Protein AF-A0A7W4CHY7-F1 (afdb_monomer)

Radius of gyration: 19.24 Å; Cα contacts (8 Å, |Δi|>4): 119; chains: 1; bounding box: 52×36×46 Å

Foldseek 3Di:
DVVVVVVVVVPPPPPPPDDLVNLVVVQVLLVVVVVVPDPPPWPKDWAWDSHCDPFWTKIWIWTDDDPDIFIWIWIAGPPPRDIDIDGTDD

Mean predicted aligned error: 7.89 Å

Sequence (90 aa):
MRHLVLLAMLLATSAHASTEEAWAEMRADVATKCRALLPEGAAATIEVNPFGSERFAAALVTLQAEERVERVICIYEKQTGVTELTTPFD

Structure (mmCIF, N/CA/C/O backbone):
data_AF-A0A7W4CHY7-F1
#
_entry.id   AF-A0A7W4CHY7-F1
#
loop_
_atom_site.group_PDB
_atom_site.id
_atom_site.type_symbol
_atom_site.label_atom_id
_atom_site.label_alt_id
_atom_site.label_comp_id
_atom_site.label_asym_id
_atom_site.label_entity_id
_atom_site.label_seq_id
_atom_site.pdbx_PDB_ins_code
_atom_site.Cartn_x
_atom_site.Cartn_y
_atom_site.Cartn_z
_atom_site.occupancy
_atom_site.B_iso_or_equiv
_atom_site.auth_seq_id
_atom_site.auth_comp_id
_atom_site.auth_asym_id
_atom_site.auth_atom_id
_atom_site.pdbx_PDB_model_num
ATOM 1 N N . MET A 1 1 ? 34.615 -28.647 -27.484 1.00 51.69 1 MET A N 1
ATOM 2 C CA . MET A 1 1 ? 33.854 -28.481 -26.219 1.00 51.69 1 MET A CA 1
ATOM 3 C C . MET A 1 1 ? 34.244 -27.234 -25.417 1.00 51.69 1 MET A C 1
ATOM 5 O O . MET A 1 1 ? 33.372 -26.663 -24.785 1.00 51.69 1 MET A O 1
ATOM 9 N N . ARG A 1 2 ? 35.493 -26.736 -25.489 1.00 55.69 2 ARG A N 1
ATOM 10 C CA . ARG A 1 2 ? 35.936 -25.518 -24.770 1.00 55.69 2 ARG A CA 1
ATOM 11 C C . ARG A 1 2 ? 35.343 -24.192 -25.289 1.00 55.69 2 ARG A C 1
ATOM 13 O O . ARG A 1 2 ? 35.309 -23.216 -24.555 1.00 55.69 2 ARG A O 1
ATOM 20 N N . HIS A 1 3 ? 34.837 -24.171 -26.524 1.00 52.41 3 HIS A N 1
ATOM 21 C CA . HIS A 1 3 ? 34.227 -22.980 -27.137 1.00 52.41 3 HIS A CA 1
ATOM 22 C C . HIS A 1 3 ? 32.734 -22.801 -26.817 1.00 52.41 3 HIS A C 1
ATOM 24 O O . HIS A 1 3 ? 32.221 -21.702 -26.984 1.00 52.41 3 HIS A O 1
ATOM 30 N N . LEU A 1 4 ? 32.040 -23.841 -26.327 1.00 56.41 4 LEU A N 1
ATOM 31 C CA . LEU A 1 4 ? 30.613 -23.732 -25.981 1.00 56.41 4 LEU A CA 1
ATOM 32 C C . LEU A 1 4 ? 30.379 -22.947 -24.679 1.00 56.41 4 LEU A C 1
ATOM 34 O O . LEU A 1 4 ? 29.314 -22.373 -24.495 1.00 56.41 4 LEU A O 1
ATOM 38 N N . VAL A 1 5 ? 31.377 -22.896 -23.793 1.00 58.97 5 VAL A N 1
ATOM 39 C CA . VAL A 1 5 ? 31.273 -22.215 -22.491 1.00 58.97 5 VAL A CA 1
ATOM 40 C C . VAL A 1 5 ? 31.340 -20.688 -22.637 1.00 58.97 5 VAL A C 1
ATOM 42 O O . VAL A 1 5 ? 30.722 -19.977 -21.852 1.00 58.97 5 VAL A O 1
ATOM 45 N N . LEU A 1 6 ? 32.021 -20.164 -23.667 1.00 55.66 6 LEU A N 1
ATOM 46 C CA . LEU A 1 6 ? 32.109 -18.713 -23.886 1.00 55.66 6 LEU A CA 1
ATOM 47 C C . LEU A 1 6 ? 30.811 -18.095 -24.426 1.00 55.66 6 LEU A C 1
ATOM 49 O O . LEU A 1 6 ? 30.557 -16.924 -24.165 1.00 55.66 6 LEU A O 1
ATOM 53 N N . LEU A 1 7 ? 29.977 -18.857 -25.142 1.00 57.12 7 LEU A N 1
ATOM 54 C CA . LEU A 1 7 ? 28.742 -18.316 -25.720 1.00 57.12 7 LEU A CA 1
ATOM 55 C C . LEU A 1 7 ? 27.619 -18.160 -24.676 1.00 57.12 7 LEU A C 1
ATOM 57 O O . LEU A 1 7 ? 26.721 -17.346 -24.859 1.00 57.12 7 LEU A O 1
ATOM 61 N N . ALA A 1 8 ? 27.689 -18.889 -23.557 1.00 58.31 8 ALA A N 1
ATOM 62 C CA . ALA A 1 8 ? 26.675 -18.840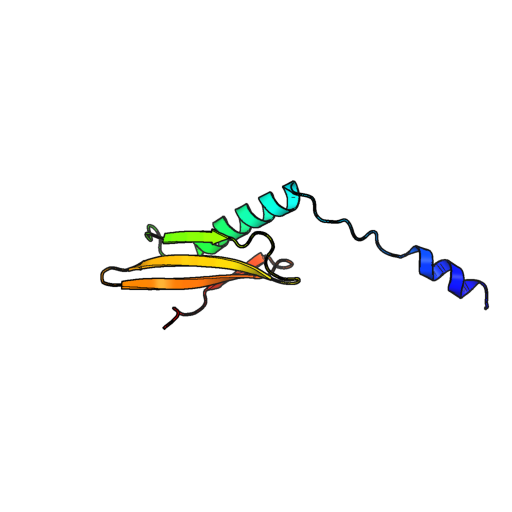 -22.503 1.00 58.31 8 ALA A CA 1
ATOM 63 C C . ALA A 1 8 ? 26.764 -17.587 -21.606 1.00 58.31 8 ALA A C 1
ATOM 65 O O . ALA A 1 8 ? 25.779 -17.231 -20.967 1.00 58.31 8 ALA A O 1
ATOM 66 N N . MET A 1 9 ? 27.907 -16.887 -21.566 1.00 59.78 9 MET A N 1
ATOM 67 C CA . MET A 1 9 ? 28.084 -15.698 -20.711 1.00 59.78 9 MET A CA 1
ATOM 68 C C . MET A 1 9 ? 27.485 -14.407 -21.293 1.00 59.78 9 MET A C 1
ATOM 70 O O . MET A 1 9 ? 27.332 -13.427 -20.572 1.00 59.78 9 MET A O 1
ATOM 74 N N . LEU A 1 10 ? 27.115 -14.392 -22.578 1.00 58.44 10 LEU A N 1
ATOM 75 C CA . LEU A 1 10 ? 26.530 -13.218 -23.247 1.00 58.44 10 LEU A CA 1
ATOM 76 C C . LEU A 1 10 ? 25.014 -13.081 -23.030 1.00 58.44 10 LEU A C 1
ATOM 78 O O . LEU A 1 10 ? 24.430 -12.080 -23.427 1.00 58.44 10 LEU A O 1
ATOM 82 N N . LEU A 1 11 ? 24.386 -14.058 -22.369 1.00 57.16 11 LEU A N 1
ATOM 83 C CA . LEU A 1 11 ? 22.995 -13.986 -21.910 1.00 57.16 11 LEU A CA 1
ATOM 84 C C . LEU A 1 11 ? 22.883 -13.393 -20.499 1.00 57.16 11 LEU A C 1
ATOM 86 O O . LEU A 1 11 ? 21.858 -13.578 -19.846 1.00 57.16 11 LEU A O 1
ATOM 90 N N . ALA A 1 12 ? 23.922 -12.700 -20.016 1.00 58.66 12 ALA A N 1
ATOM 91 C CA . ALA A 1 12 ? 23.817 -11.860 -18.833 1.00 58.66 12 ALA A CA 1
ATOM 92 C C . ALA A 1 12 ? 22.735 -10.808 -19.105 1.00 58.66 12 ALA A C 1
ATOM 94 O O . ALA A 1 12 ? 22.971 -9.797 -19.765 1.00 58.66 12 ALA A O 1
ATOM 95 N N . THR A 1 13 ? 21.520 -11.122 -18.661 1.00 53.50 13 THR A N 1
ATOM 96 C CA . THR A 1 13 ? 20.343 -10.273 -18.741 1.00 53.50 13 THR A CA 1
ATOM 97 C C . THR A 1 13 ? 20.741 -8.902 -18.238 1.00 53.50 13 THR A C 1
ATOM 99 O O . THR A 1 13 ? 21.235 -8.781 -17.114 1.00 53.50 13 THR A O 1
ATOM 102 N N . SER A 1 14 ? 20.558 -7.883 -19.071 1.00 51.75 14 SER A N 1
ATOM 103 C CA 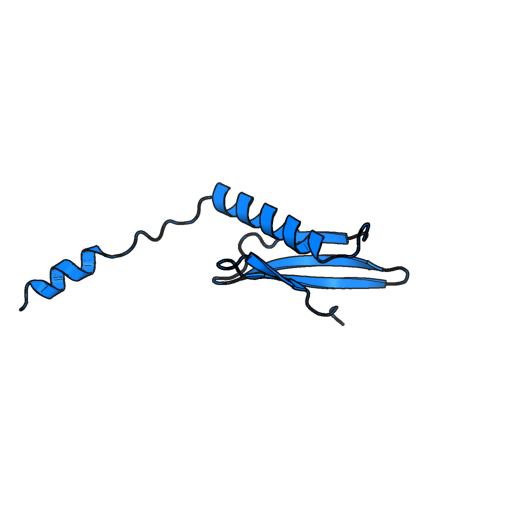. SER A 1 14 ? 2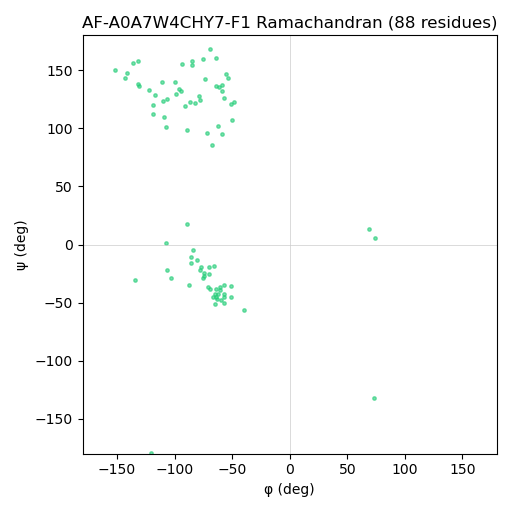0.618 -6.501 -18.633 1.00 51.75 14 SER A CA 1
ATOM 104 C C . SER A 1 14 ? 19.713 -6.373 -17.413 1.00 51.75 14 SER A C 1
ATOM 106 O O . SER A 1 14 ? 18.490 -6.453 -17.516 1.00 51.75 14 SER A O 1
ATOM 108 N N . ALA A 1 15 ? 20.321 -6.226 -16.235 1.00 57.38 15 ALA A N 1
ATOM 109 C CA . ALA A 1 15 ? 19.614 -5.789 -15.049 1.00 57.38 15 ALA A CA 1
ATOM 110 C C . ALA A 1 15 ? 19.220 -4.339 -15.330 1.00 57.38 15 ALA A C 1
ATOM 112 O O . ALA A 1 15 ? 19.983 -3.409 -15.072 1.00 57.38 15 ALA A O 1
ATOM 113 N N . HIS A 1 16 ? 18.078 -4.156 -15.992 1.00 53.19 16 HIS A N 1
ATOM 114 C CA . HIS A 1 16 ? 17.488 -2.848 -16.185 1.00 53.19 16 HIS A CA 1
ATOM 115 C C . HIS A 1 16 ? 17.164 -2.333 -14.788 1.00 53.19 16 HIS A C 1
ATOM 117 O O . HIS A 1 16 ? 16.204 -2.779 -14.160 1.00 53.19 16 HIS A O 1
ATOM 123 N N . ALA A 1 17 ? 18.012 -1.439 -14.275 1.00 61.53 17 ALA A N 1
ATOM 124 C CA . ALA A 1 17 ? 17.657 -0.639 -13.120 1.00 61.53 17 ALA A CA 1
ATOM 125 C C . ALA A 1 17 ? 16.297 -0.008 -13.441 1.00 61.53 17 ALA A C 1
ATOM 127 O O . ALA A 1 17 ? 16.140 0.635 -14.481 1.00 61.53 17 ALA A O 1
ATOM 128 N N . SER A 1 18 ? 15.296 -0.295 -12.612 1.00 70.50 18 SER A N 1
ATOM 129 C CA . SER A 1 18 ? 13.951 0.232 -12.823 1.00 70.50 18 SER A CA 1
ATOM 130 C C . SER A 1 18 ? 14.007 1.757 -12.825 1.00 70.50 18 SER A C 1
ATOM 132 O O . SER A 1 18 ? 14.734 2.363 -12.034 1.00 70.50 18 SER A O 1
ATOM 134 N N . THR A 1 19 ? 13.281 2.370 -13.753 1.00 85.44 19 THR A N 1
ATOM 135 C CA . THR A 1 19 ? 13.228 3.825 -13.892 1.00 85.44 19 THR A CA 1
ATOM 136 C C . THR A 1 19 ? 12.358 4.431 -12.790 1.00 85.44 19 THR A C 1
ATOM 138 O O . THR A 1 19 ? 11.508 3.751 -12.217 1.00 85.44 19 THR A O 1
ATOM 141 N N . GLU A 1 20 ? 12.535 5.725 -12.507 1.00 90.38 20 GLU A N 1
ATOM 142 C CA . GLU A 1 20 ? 11.661 6.443 -11.562 1.00 90.38 20 GLU A CA 1
ATOM 143 C C . GLU A 1 20 ? 10.184 6.361 -11.978 1.00 90.38 20 GLU A C 1
ATOM 145 O O . GLU A 1 20 ? 9.301 6.225 -11.136 1.00 90.38 20 GLU A O 1
ATOM 150 N N . GLU A 1 21 ? 9.920 6.365 -13.285 1.00 91.62 21 GLU A N 1
ATOM 151 C CA . GLU A 1 21 ? 8.575 6.219 -13.844 1.00 91.62 21 GLU A CA 1
ATOM 152 C C . GLU A 1 21 ? 7.953 4.858 -13.512 1.00 91.62 21 GLU A C 1
ATOM 154 O O . GLU A 1 21 ? 6.843 4.809 -12.987 1.00 91.62 21 GLU A O 1
ATOM 159 N N . ALA A 1 22 ? 8.695 3.759 -13.694 1.00 91.50 22 ALA A N 1
ATOM 160 C CA . ALA A 1 22 ? 8.217 2.423 -13.335 1.00 91.50 22 ALA A CA 1
ATOM 161 C C . ALA A 1 22 ? 7.897 2.315 -11.832 1.00 91.50 22 ALA A C 1
ATOM 163 O O . ALA A 1 22 ? 6.923 1.675 -11.429 1.00 91.50 22 ALA A O 1
ATOM 164 N N . TRP A 1 23 ? 8.687 2.979 -10.981 1.00 91.50 23 TRP A N 1
ATOM 165 C CA . TRP A 1 23 ? 8.407 3.038 -9.548 1.00 91.50 23 TRP A CA 1
ATOM 166 C C . TRP A 1 23 ? 7.192 3.897 -9.208 1.00 91.50 23 TRP A C 1
ATOM 168 O O . TRP A 1 23 ? 6.443 3.556 -8.291 1.00 91.50 23 TRP A O 1
ATOM 178 N N . ALA A 1 24 ? 6.970 4.998 -9.923 1.00 95.00 24 ALA A N 1
ATOM 179 C CA . ALA A 1 24 ? 5.779 5.820 -9.758 1.00 95.00 24 ALA A CA 1
ATOM 180 C C . ALA A 1 24 ? 4.503 5.054 -10.147 1.00 95.00 24 ALA A C 1
ATOM 182 O O . ALA A 1 24 ? 3.540 5.057 -9.377 1.00 95.00 24 ALA A O 1
ATOM 183 N N . GLU A 1 25 ? 4.522 4.340 -11.275 1.00 94.62 25 GLU A N 1
ATOM 184 C CA . GLU A 1 25 ? 3.413 3.493 -11.730 1.00 94.62 25 GLU A CA 1
ATOM 185 C C . GLU A 1 25 ? 3.090 2.390 -10.718 1.00 94.62 25 GLU A C 1
ATOM 187 O O . GLU A 1 25 ? 1.937 2.239 -10.309 1.00 94.62 25 GLU A O 1
ATOM 192 N N . MET A 1 26 ? 4.111 1.676 -10.232 1.00 95.38 26 MET A N 1
ATOM 193 C CA . MET A 1 26 ? 3.930 0.647 -9.206 1.00 95.38 26 MET A CA 1
ATOM 194 C C . MET A 1 26 ? 3.273 1.225 -7.949 1.00 95.38 26 MET A C 1
ATOM 196 O O . MET A 1 26 ? 2.344 0.631 -7.405 1.00 95.38 26 MET A O 1
ATOM 200 N N . ARG A 1 27 ? 3.725 2.389 -7.468 1.00 97.69 27 ARG A N 1
ATOM 201 C CA . ARG A 1 27 ? 3.151 3.010 -6.265 1.00 97.69 27 ARG A CA 1
ATOM 202 C C . ARG A 1 27 ? 1.690 3.409 -6.459 1.00 97.69 27 ARG A C 1
ATOM 204 O O . ARG A 1 27 ? 0.904 3.253 -5.525 1.00 97.69 27 ARG A O 1
ATOM 211 N N . ALA A 1 28 ? 1.328 3.900 -7.643 1.00 98.06 28 ALA A N 1
ATOM 212 C CA . ALA A 1 28 ? -0.053 4.233 -7.974 1.00 98.06 28 ALA A CA 1
ATOM 213 C C . ALA A 1 28 ? -0.953 2.986 -7.987 1.00 98.06 28 ALA A C 1
ATOM 215 O O . ALA A 1 28 ? -2.057 3.020 -7.434 1.00 98.06 28 ALA A O 1
ATOM 216 N N . ASP A 1 29 ? -0.470 1.876 -8.552 1.00 98.00 29 ASP A N 1
ATOM 217 C CA . ASP A 1 29 ? -1.216 0.614 -8.573 1.00 98.00 29 ASP A CA 1
ATOM 218 C C . ASP A 1 29 ? -1.381 0.029 -7.162 1.00 98.00 29 ASP A C 1
ATOM 220 O O . ASP A 1 29 ? -2.494 -0.298 -6.747 1.00 98.00 29 ASP A O 1
ATOM 224 N N . V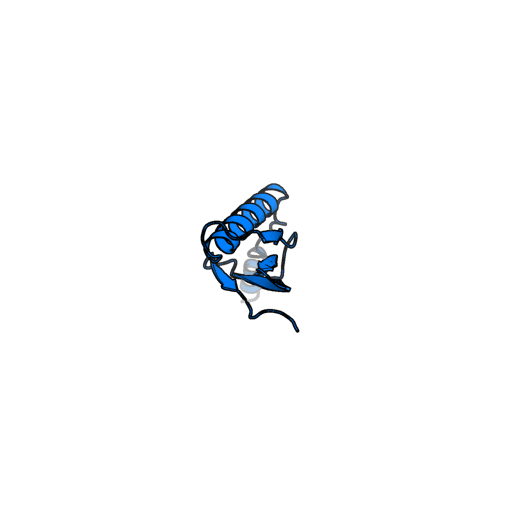AL A 1 30 ? -0.307 0.012 -6.362 1.00 98.56 30 VAL A N 1
ATOM 225 C CA . VAL A 1 30 ? -0.355 -0.414 -4.953 1.00 98.56 30 VAL A CA 1
ATOM 226 C C . VAL A 1 30 ? -1.365 0.427 -4.174 1.00 98.56 30 VAL A C 1
ATOM 228 O O . VAL A 1 30 ? -2.241 -0.131 -3.520 1.00 98.56 30 VAL A O 1
ATOM 231 N N . ALA A 1 31 ? -1.308 1.759 -4.269 1.00 98.50 31 ALA A N 1
ATOM 232 C CA . ALA A 1 31 ? -2.259 2.632 -3.578 1.00 98.50 31 ALA A CA 1
ATOM 233 C C . ALA A 1 31 ? -3.717 2.322 -3.962 1.00 98.50 31 ALA A C 1
ATOM 235 O O . ALA A 1 31 ? -4.588 2.250 -3.091 1.00 98.50 31 ALA A O 1
ATOM 236 N N . THR A 1 32 ? -3.968 2.095 -5.254 1.00 98.44 32 THR A N 1
ATOM 237 C CA . THR A 1 32 ? -5.297 1.781 -5.795 1.00 98.44 32 THR A CA 1
ATOM 238 C C . THR A 1 32 ? -5.812 0.444 -5.269 1.00 98.44 32 THR A C 1
ATOM 240 O O . THR A 1 32 ? -6.918 0.369 -4.730 1.00 98.44 32 THR A O 1
ATOM 243 N N . LYS A 1 33 ? -5.005 -0.614 -5.367 1.00 98.56 33 LYS A N 1
ATOM 244 C CA . LYS A 1 33 ? -5.394 -1.961 -4.938 1.00 98.56 33 LYS A CA 1
ATOM 245 C C . LYS A 1 33 ? -5.531 -2.081 -3.427 1.00 98.56 33 LYS A C 1
ATOM 247 O O . LYS A 1 33 ? -6.480 -2.700 -2.960 1.00 98.56 33 LYS A O 1
ATOM 252 N N . CYS A 1 34 ? -4.660 -1.430 -2.658 1.00 98.38 34 CYS A N 1
ATOM 253 C CA . CYS A 1 34 ? -4.796 -1.371 -1.205 1.00 98.38 34 CYS A CA 1
ATOM 254 C C . CYS A 1 34 ? -6.090 -0.667 -0.789 1.00 98.38 34 CYS A C 1
ATOM 256 O O . CYS A 1 34 ? -6.791 -1.156 0.093 1.00 98.38 34 CYS A O 1
ATOM 258 N N . ARG A 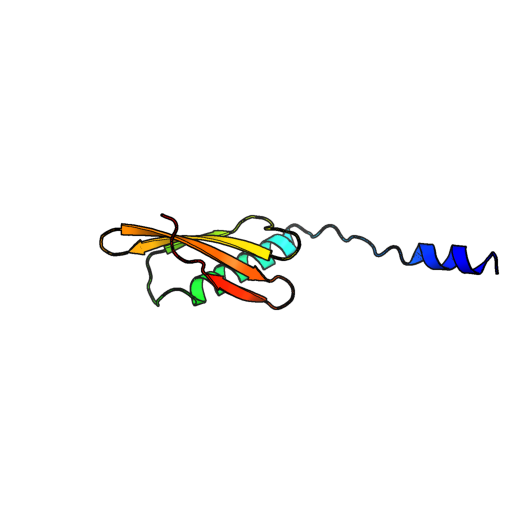1 35 ? -6.446 0.453 -1.442 1.00 98.00 35 ARG A N 1
ATOM 259 C CA . ARG A 1 35 ? -7.709 1.160 -1.180 1.00 98.00 35 ARG A CA 1
ATOM 260 C C . ARG A 1 35 ? -8.921 0.276 -1.470 1.00 98.00 35 ARG A C 1
ATOM 262 O O . ARG A 1 35 ? -9.877 0.329 -0.707 1.00 98.00 35 ARG A O 1
ATOM 269 N N . ALA A 1 36 ? -8.871 -0.525 -2.534 1.00 98.19 36 ALA A N 1
ATOM 270 C CA . ALA A 1 36 ? -9.970 -1.398 -2.945 1.00 98.19 36 ALA A CA 1
ATOM 271 C C . ALA A 1 36 ? -10.286 -2.527 -1.944 1.00 98.19 36 ALA A C 1
ATOM 273 O O . ALA A 1 36 ? -11.375 -3.090 -1.999 1.00 98.19 36 ALA A O 1
ATOM 274 N N . LEU A 1 37 ? -9.361 -2.855 -1.035 1.00 98.06 37 LEU A N 1
ATOM 275 C CA . LEU A 1 37 ? -9.595 -3.822 0.044 1.00 98.06 37 LEU A CA 1
ATOM 276 C C . LEU A 1 37 ? -10.237 -3.200 1.291 1.00 98.06 37 LEU A C 1
A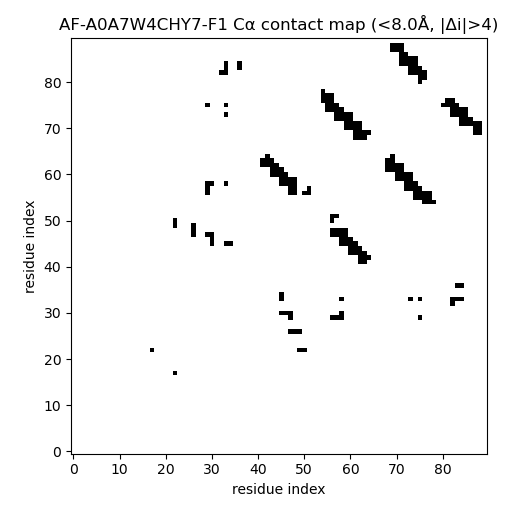TOM 278 O O . LEU A 1 37 ? -10.636 -3.929 2.198 1.00 98.06 37 LEU A O 1
ATOM 282 N N . LEU A 1 38 ? -10.306 -1.870 1.373 1.00 96.44 38 LEU A N 1
ATOM 283 C CA . LEU A 1 38 ? -10.900 -1.177 2.512 1.00 96.44 38 LEU A CA 1
ATOM 284 C C . LEU A 1 38 ? -12.419 -1.055 2.336 1.00 96.44 38 LEU A C 1
ATOM 286 O O . LEU A 1 38 ? -12.900 -1.010 1.201 1.00 96.44 38 LEU A O 1
ATOM 290 N N . PRO A 1 39 ? -13.181 -0.938 3.439 1.00 93.88 39 PRO A N 1
ATOM 291 C CA . PRO A 1 39 ? -14.594 -0.596 3.356 1.00 93.88 39 PRO A CA 1
ATOM 292 C C . PRO A 1 39 ? -14.812 0.684 2.543 1.00 93.88 39 PRO A C 1
ATOM 294 O O . PRO A 1 39 ? -14.022 1.633 2.617 1.00 93.88 39 PRO A O 1
ATOM 297 N N . GLU A 1 40 ? -15.899 0.727 1.777 1.00 93.69 40 GLU A N 1
ATOM 298 C CA . GLU A 1 40 ? -16.255 1.914 1.005 1.00 93.69 40 GLU A CA 1
ATOM 299 C C . GLU A 1 40 ? -16.428 3.123 1.938 1.00 93.69 40 GLU A C 1
ATOM 301 O O . GLU A 1 40 ? -17.065 3.037 2.987 1.00 93.69 40 GLU A 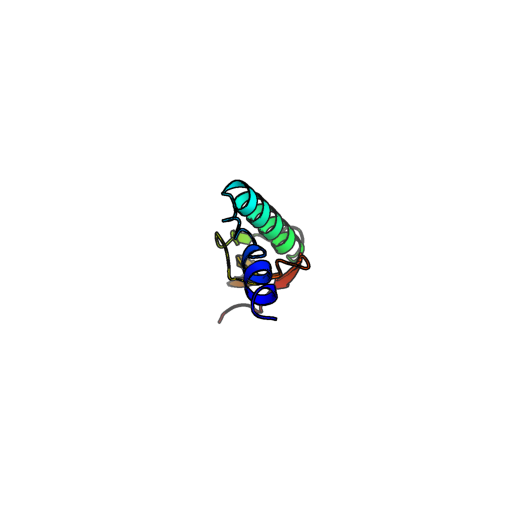O 1
ATOM 306 N N . GLY A 1 41 ? -15.807 4.250 1.585 1.00 91.31 41 GLY A N 1
ATOM 307 C CA . GLY A 1 41 ? -15.828 5.459 2.411 1.00 91.31 41 GLY A CA 1
ATOM 308 C C . GLY A 1 41 ? -14.948 5.415 3.667 1.00 91.31 41 GLY A C 1
ATOM 309 O O . GLY A 1 41 ? -14.970 6.376 4.434 1.00 91.31 41 GLY A O 1
ATOM 310 N N . ALA A 1 42 ? -14.150 4.360 3.885 1.00 93.56 42 ALA A N 1
ATOM 311 C CA . ALA A 1 42 ? -13.250 4.283 5.034 1.00 93.56 42 ALA A CA 1
ATOM 312 C C . ALA A 1 42 ? -12.276 5.473 5.081 1.00 93.56 42 ALA A C 1
ATOM 314 O O . ALA A 1 42 ? -11.516 5.732 4.138 1.00 93.56 42 ALA A O 1
ATOM 315 N N . ALA A 1 43 ? -12.252 6.160 6.223 1.00 95.62 43 ALA A N 1
ATOM 316 C CA . ALA A 1 43 ? -11.282 7.203 6.512 1.00 95.62 43 ALA A CA 1
ATOM 317 C C . ALA A 1 43 ? -9.909 6.562 6.758 1.00 95.62 43 ALA A C 1
ATOM 319 O O . ALA A 1 43 ? -9.612 6.092 7.856 1.00 95.62 43 ALA A O 1
ATOM 320 N N . ALA A 1 44 ? -9.075 6.508 5.717 1.00 96.88 44 ALA A N 1
ATOM 321 C CA . ALA A 1 44 ? -7.747 5.914 5.816 1.00 96.88 44 ALA A CA 1
ATOM 322 C C . ALA A 1 44 ? -6.682 6.638 4.997 1.00 96.88 44 ALA A C 1
ATOM 324 O O . ALA A 1 44 ? -6.920 7.041 3.851 1.00 96.88 44 ALA A O 1
ATOM 325 N N . THR A 1 45 ? -5.486 6.692 5.573 1.00 98.06 45 THR A N 1
ATOM 326 C CA . THR A 1 45 ? -4.252 7.133 4.918 1.00 98.06 45 THR A CA 1
ATOM 327 C C . THR A 1 45 ? -3.491 5.908 4.423 1.00 98.06 45 THR A C 1
ATOM 329 O O . THR A 1 45 ? -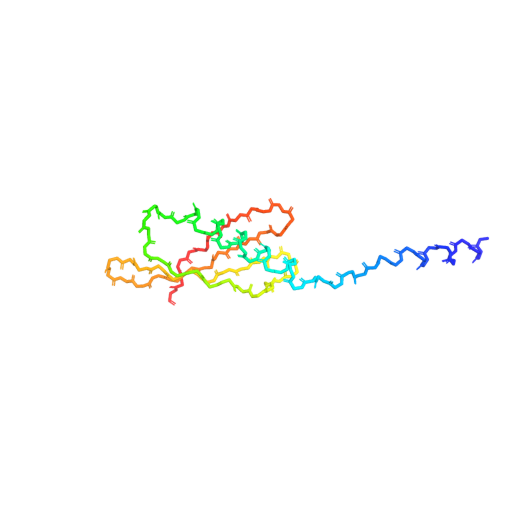3.358 4.936 5.165 1.00 98.06 45 THR A O 1
ATOM 332 N N . ILE A 1 46 ? -3.004 5.950 3.180 1.00 98.38 46 ILE A N 1
ATOM 333 C CA . ILE A 1 46 ? -2.207 4.879 2.566 1.00 98.38 46 ILE A CA 1
ATOM 334 C C . ILE A 1 46 ? -0.832 5.448 2.221 1.00 98.38 46 ILE A C 1
ATOM 336 O O . ILE A 1 46 ? -0.709 6.294 1.337 1.00 98.38 46 ILE A O 1
ATOM 340 N N . GLU A 1 47 ? 0.196 4.973 2.912 1.00 98.56 47 GLU A N 1
ATOM 341 C CA . GLU A 1 47 ? 1.589 5.369 2.719 1.00 98.56 47 GLU A CA 1
ATOM 342 C C . GLU A 1 47 ? 2.346 4.224 2.050 1.00 98.56 47 GLU A C 1
ATOM 344 O O . GLU A 1 47 ? 2.705 3.230 2.684 1.00 98.56 47 GLU A O 1
ATOM 349 N N . VAL A 1 48 ? 2.559 4.342 0.740 1.00 98.56 48 VAL A N 1
ATOM 350 C CA . VAL A 1 48 ? 3.226 3.303 -0.049 1.00 98.56 48 VAL A CA 1
ATOM 351 C C . VAL A 1 48 ? 4.737 3.384 0.149 1.00 98.56 48 VAL A C 1
ATOM 353 O O . VAL A 1 48 ? 5.341 4.440 -0.041 1.00 98.56 48 VAL A O 1
ATOM 356 N N . ASN A 1 49 ? 5.366 2.260 0.496 1.00 97.94 49 ASN A N 1
ATOM 357 C CA . ASN A 1 49 ? 6.819 2.165 0.528 1.00 97.94 49 ASN A CA 1
ATOM 358 C C . ASN A 1 49 ? 7.381 2.409 -0.890 1.00 97.94 49 ASN A C 1
ATOM 360 O O . ASN A 1 49 ? 6.857 1.819 -1.837 1.00 97.94 49 ASN A O 1
ATOM 364 N N . PRO A 1 50 ? 8.451 3.211 -1.059 1.00 95.62 50 PRO A N 1
ATOM 365 C CA . PRO A 1 50 ? 8.972 3.568 -2.377 1.00 95.62 50 PRO A CA 1
ATOM 366 C C . PRO A 1 50 ? 9.237 2.388 -3.321 1.00 95.62 50 PRO A C 1
ATOM 368 O O . PRO A 1 50 ? 8.996 2.500 -4.520 1.00 95.62 50 PRO A O 1
ATOM 371 N N . PHE A 1 51 ? 9.691 1.256 -2.770 1.00 92.62 51 PHE A N 1
ATOM 372 C CA . PHE A 1 51 ? 10.134 0.095 -3.550 1.00 92.62 51 PHE A CA 1
ATOM 373 C C . PHE A 1 51 ? 9.589 -1.240 -3.026 1.00 92.62 51 PHE A C 1
ATOM 375 O O . PHE A 1 51 ? 9.391 -2.181 -3.797 1.00 92.62 51 PHE A O 1
ATOM 382 N N . GLY A 1 52 ? 9.358 -1.345 -1.717 1.00 94.25 52 GLY A N 1
ATOM 383 C CA . GLY A 1 52 ? 9.054 -2.596 -1.033 1.00 94.25 52 GLY A CA 1
ATOM 384 C C . GLY A 1 52 ? 10.279 -3.503 -0.893 1.00 94.25 52 GLY A C 1
ATOM 385 O O . GLY A 1 52 ? 11.348 -3.076 -0.472 1.00 94.25 52 GLY A O 1
ATOM 386 N N . SER A 1 53 ? 10.096 -4.772 -1.238 1.00 95.69 53 SER A N 1
ATOM 387 C CA . SER A 1 53 ? 11.092 -5.846 -1.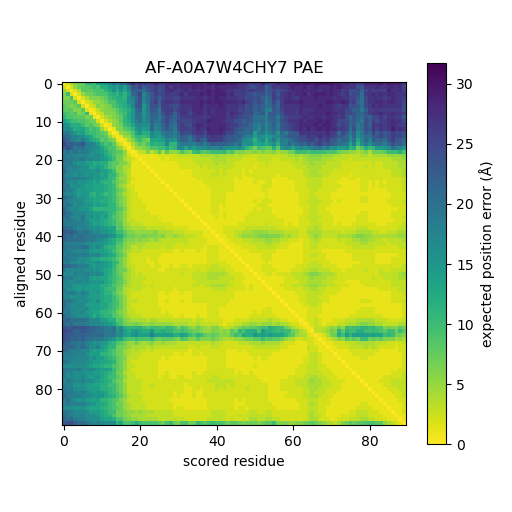264 1.00 95.69 53 SER A CA 1
ATOM 388 C C . SER A 1 53 ? 11.217 -6.422 -2.677 1.00 95.69 53 SER A C 1
ATOM 390 O O . SER A 1 53 ? 10.491 -6.012 -3.580 1.00 95.69 53 SER A O 1
ATOM 392 N N . GLU A 1 54 ? 12.079 -7.419 -2.875 1.00 93.88 54 GLU A N 1
ATOM 393 C CA . GLU A 1 54 ? 12.250 -8.093 -4.173 1.00 93.88 54 GLU A CA 1
ATOM 394 C C . GLU A 1 54 ? 10.923 -8.572 -4.783 1.00 93.88 54 GLU A C 1
ATOM 396 O O . GLU A 1 54 ? 10.648 -8.341 -5.958 1.00 93.88 54 GLU A O 1
ATOM 401 N N . ARG A 1 55 ? 10.062 -9.201 -3.975 1.00 96.50 55 ARG A N 1
ATOM 402 C CA . ARG A 1 55 ? 8.815 -9.826 -4.452 1.00 96.50 55 ARG A CA 1
ATOM 403 C C . ARG A 1 55 ? 7.559 -9.021 -4.153 1.00 96.50 55 ARG A C 1
ATOM 405 O O . ARG A 1 55 ? 6.584 -9.109 -4.893 1.00 96.50 55 ARG A O 1
ATOM 412 N N . PHE A 1 56 ? 7.580 -8.247 -3.075 1.00 98.19 56 PHE A N 1
ATOM 413 C CA . PHE A 1 56 ? 6.386 -7.588 -2.560 1.00 98.19 56 PHE A CA 1
ATOM 414 C C . PHE A 1 56 ? 6.581 -6.084 -2.498 1.00 98.19 56 PHE A C 1
ATOM 416 O O . PHE A 1 56 ? 7.596 -5.625 -1.978 1.00 98.19 56 PHE A O 1
ATOM 423 N N . ALA A 1 57 ? 5.611 -5.317 -2.978 1.00 98.19 57 ALA A N 1
ATOM 424 C CA . ALA A 1 57 ? 5.436 -3.941 -2.540 1.00 98.19 57 ALA A CA 1
ATOM 425 C C . ALA A 1 57 ? 4.599 -3.924 -1.253 1.00 98.19 57 ALA A C 1
ATOM 427 O O . ALA A 1 57 ? 3.891 -4.884 -0.942 1.00 98.19 57 ALA A O 1
ATOM 428 N N . ALA A 1 58 ? 4.713 -2.847 -0.483 1.00 98.38 58 ALA A N 1
ATOM 429 C CA . ALA A 1 58 ? 3.998 -2.714 0.775 1.00 98.38 58 ALA A CA 1
ATOM 430 C C . ALA A 1 58 ? 3.509 -1.283 0.966 1.00 98.38 58 ALA A C 1
ATOM 432 O O . ALA A 1 58 ? 4.185 -0.335 0.559 1.00 98.38 58 ALA A O 1
ATOM 433 N N . ALA A 1 59 ? 2.370 -1.129 1.629 1.00 98.75 59 ALA A N 1
ATOM 434 C CA . ALA A 1 59 ? 1.889 0.159 2.100 1.00 98.75 59 ALA A CA 1
ATOM 435 C C . ALA A 1 59 ? 1.452 0.063 3.561 1.00 98.75 59 ALA A C 1
ATOM 437 O O . ALA A 1 59 ? 0.797 -0.903 3.953 1.00 98.75 59 ALA A O 1
ATOM 438 N N . LEU A 1 60 ? 1.793 1.073 4.358 1.00 98.56 60 LEU A N 1
ATOM 439 C CA . LEU A 1 60 ? 1.186 1.262 5.668 1.00 98.56 60 LEU A CA 1
ATOM 440 C C . LEU A 1 60 ? -0.194 1.879 5.456 1.00 98.56 60 LEU A C 1
ATOM 442 O O . LEU A 1 60 ? -0.317 2.940 4.845 1.00 98.56 60 LEU A O 1
ATOM 446 N N . VAL A 1 61 ? -1.225 1.228 5.979 1.00 98.44 61 VAL A N 1
ATOM 447 C CA . VAL A 1 61 ? -2.581 1.764 5.990 1.00 98.44 61 VAL A CA 1
ATOM 448 C C . VAL A 1 61 ? -2.942 2.110 7.425 1.00 98.44 61 VAL A C 1
ATOM 450 O O . VAL A 1 61 ? -2.894 1.257 8.310 1.00 98.44 61 VAL A O 1
ATOM 453 N N . THR A 1 62 ? -3.308 3.367 7.644 1.00 98.00 62 THR A N 1
ATOM 454 C CA . THR A 1 62 ? -3.801 3.857 8.932 1.00 98.00 62 THR A CA 1
ATOM 455 C C . THR A 1 62 ? -5.288 4.153 8.791 1.00 98.00 62 THR A C 1
ATOM 457 O O . THR A 1 62 ? -5.660 5.099 8.097 1.00 98.00 62 THR A O 1
ATOM 460 N N . LEU A 1 63 ? -6.125 3.332 9.421 1.00 95.38 63 LEU A N 1
ATOM 461 C CA . LEU A 1 63 ? -7.584 3.419 9.437 1.00 95.38 63 LEU A CA 1
ATOM 462 C C . LEU A 1 63 ? -8.046 4.197 10.670 1.00 95.38 63 LEU A C 1
ATOM 464 O O . LEU A 1 63 ? -7.618 3.917 11.788 1.00 95.38 63 LEU A O 1
ATOM 468 N N . GLN A 1 64 ? -8.945 5.153 10.466 1.00 93.75 64 GLN A N 1
ATOM 469 C CA . GLN A 1 64 ? -9.699 5.780 11.545 1.00 93.75 64 GLN A CA 1
ATOM 470 C C . GLN A 1 64 ? -10.971 4.954 11.761 1.00 93.75 64 GLN A C 1
ATOM 472 O O . GLN A 1 64 ? -11.928 5.079 10.996 1.00 93.75 64 GLN A O 1
ATOM 477 N N . ALA A 1 65 ? -10.957 4.072 12.760 1.00 83.31 65 ALA A N 1
ATOM 478 C CA . ALA A 1 65 ? -12.155 3.402 13.254 1.00 83.31 65 ALA A CA 1
ATOM 479 C C . ALA A 1 65 ? -12.729 4.209 14.430 1.00 83.31 65 ALA A C 1
ATOM 481 O O . ALA A 1 65 ? -11.997 4.946 15.085 1.00 83.31 65 ALA A O 1
ATOM 482 N N . GLU A 1 66 ? -14.033 4.085 14.686 1.00 82.44 66 GLU A N 1
ATOM 483 C CA . GLU A 1 66 ? -14.800 4.966 15.587 1.00 82.44 66 GLU A CA 1
ATOM 484 C C . GLU A 1 66 ? -14.054 5.371 16.870 1.00 82.44 66 GLU A C 1
ATOM 486 O O . GLU A 1 66 ? -13.844 6.557 17.114 1.00 82.44 66 GLU A O 1
ATOM 491 N N . GLU A 1 67 ? -13.599 4.391 17.653 1.00 85.88 67 GLU A N 1
ATOM 492 C CA . GLU A 1 67 ? -12.923 4.629 18.935 1.00 85.88 67 GLU A CA 1
ATOM 493 C C . GLU A 1 67 ? -11.412 4.347 18.899 1.00 85.88 67 GLU A C 1
ATOM 495 O O . GLU A 1 67 ? -10.738 4.461 19.925 1.00 85.88 67 GLU A O 1
ATOM 500 N N . ARG A 1 68 ? -10.849 3.954 17.746 1.00 89.94 68 ARG A N 1
ATOM 501 C CA . ARG A 1 68 ? -9.433 3.570 17.656 1.00 89.94 68 ARG A CA 1
ATOM 502 C C . ARG A 1 68 ? -8.814 3.812 16.287 1.00 89.94 68 ARG A C 1
ATOM 504 O O . ARG A 1 68 ? -9.451 3.679 15.248 1.00 89.94 68 ARG A O 1
ATOM 511 N N . VAL A 1 69 ? -7.514 4.075 16.290 1.00 94.19 69 VAL A N 1
ATOM 512 C CA . VAL A 1 69 ? -6.710 4.076 15.067 1.00 94.19 69 VAL A CA 1
ATOM 513 C C . VAL A 1 69 ? -6.145 2.679 14.865 1.00 94.19 69 VAL A C 1
ATOM 515 O O . VAL A 1 69 ? -5.392 2.191 15.704 1.00 94.19 69 VAL A O 1
ATOM 518 N N . GLU A 1 70 ? -6.487 2.045 13.749 1.00 95.38 70 GLU A N 1
ATOM 519 C CA . GLU A 1 70 ? -5.917 0.755 13.366 1.00 95.38 70 GLU A CA 1
ATOM 520 C C . GLU A 1 70 ? -4.809 0.961 12.343 1.00 95.38 70 GLU A C 1
ATOM 522 O O . GLU A 1 70 ? -4.923 1.774 11.423 1.00 95.38 70 GLU A O 1
ATOM 527 N N . ARG A 1 71 ? -3.727 0.202 12.483 1.00 97.38 71 ARG A N 1
ATOM 528 C CA . ARG A 1 71 ? -2.641 0.175 11.507 1.00 97.38 71 ARG A CA 1
ATOM 529 C C . ARG A 1 71 ? -2.561 -1.227 10.942 1.00 97.38 71 ARG A C 1
ATOM 531 O O . ARG A 1 71 ? -2.485 -2.176 11.711 1.00 97.38 71 ARG A O 1
ATOM 538 N N . VAL A 1 72 ? -2.554 -1.346 9.624 1.00 98.00 72 VAL A N 1
ATOM 539 C CA . VAL A 1 72 ? -2.358 -2.612 8.905 1.00 98.00 72 VAL A CA 1
ATOM 540 C C . VAL A 1 72 ? -1.312 -2.413 7.814 1.00 98.00 72 VAL A C 1
ATOM 542 O O . VAL A 1 72 ? -1.080 -1.286 7.365 1.00 98.00 72 VAL A O 1
ATOM 545 N N . ILE A 1 73 ? -0.675 -3.494 7.367 1.00 98.50 73 ILE A N 1
ATOM 546 C CA . ILE A 1 73 ? 0.132 -3.475 6.144 1.00 98.50 73 ILE A CA 1
ATOM 547 C C . ILE A 1 73 ? -0.698 -4.039 5.008 1.00 98.50 73 ILE A C 1
ATOM 549 O O . ILE A 1 73 ? -1.241 -5.136 5.104 1.00 98.50 73 ILE A O 1
ATOM 553 N N . CYS A 1 74 ? -0.745 -3.297 3.912 1.00 98.69 74 CYS A N 1
ATOM 554 C CA . CYS A 1 74 ? -1.157 -3.829 2.633 1.00 98.69 74 CYS A CA 1
ATOM 555 C C . CYS A 1 74 ? 0.053 -4.435 1.923 1.00 98.69 74 CYS A C 1
ATOM 557 O O . CYS A 1 74 ? 1.054 -3.746 1.715 1.00 98.69 74 CYS A O 1
ATOM 559 N N . ILE A 1 75 ? -0.033 -5.713 1.568 1.00 98.69 75 ILE A N 1
ATOM 560 C CA . ILE A 1 75 ? 1.008 -6.470 0.874 1.00 98.69 75 ILE A CA 1
ATOM 561 C C . ILE A 1 75 ? 0.553 -6.668 -0.568 1.00 98.69 75 ILE A C 1
ATOM 563 O O . ILE A 1 75 ? -0.532 -7.186 -0.808 1.00 98.69 75 ILE A O 1
ATOM 567 N N . TYR A 1 76 ? 1.389 -6.265 -1.521 1.00 98.69 76 TYR A N 1
ATOM 568 C CA . TYR A 1 76 ? 1.138 -6.387 -2.955 1.00 98.69 76 TYR A CA 1
ATOM 569 C C . TYR A 1 76 ? 2.207 -7.276 -3.589 1.00 98.69 76 TYR A C 1
ATOM 571 O O . TYR A 1 76 ? 3.395 -6.957 -3.530 1.00 98.69 76 TYR A O 1
ATOM 579 N N . GLU A 1 77 ? 1.815 -8.388 -4.201 1.00 98.38 77 GLU A N 1
ATOM 580 C CA . GLU A 1 77 ? 2.736 -9.272 -4.917 1.00 98.38 77 GLU A CA 1
ATOM 581 C C . GLU A 1 77 ? 2.984 -8.724 -6.333 1.00 98.38 77 GLU A C 1
ATOM 583 O O . GLU A 1 77 ? 2.050 -8.526 -7.110 1.00 98.38 77 GLU A O 1
ATOM 588 N N . LYS A 1 78 ? 4.251 -8.446 -6.669 1.00 95.69 78 LYS A N 1
ATOM 589 C CA . LYS A 1 78 ? 4.610 -7.662 -7.863 1.00 95.69 78 LYS A CA 1
ATOM 590 C C . LYS A 1 78 ? 4.372 -8.373 -9.197 1.00 95.69 78 LYS A C 1
ATOM 592 O O . LYS A 1 78 ? 4.225 -7.695 -10.208 1.00 95.69 78 LYS A O 1
ATOM 597 N N . GLN A 1 79 ? 4.372 -9.704 -9.225 1.00 95.69 79 GLN A N 1
ATOM 598 C CA . GLN A 1 79 ? 4.251 -10.491 -10.458 1.00 95.69 79 GLN A CA 1
ATOM 599 C C . GLN A 1 79 ? 2.791 -10.765 -10.837 1.00 95.69 79 GLN A C 1
ATOM 601 O O . GLN A 1 79 ? 2.447 -10.825 -12.013 1.00 95.69 79 GLN A O 1
ATOM 606 N N . THR A 1 80 ? 1.939 -10.954 -9.837 1.00 97.50 80 THR A N 1
ATOM 607 C CA . THR A 1 80 ? 0.545 -11.396 -9.951 1.00 97.50 80 THR A CA 1
ATOM 608 C C . THR A 1 80 ? -0.439 -10.265 -9.683 1.00 97.50 80 THR A C 1
ATOM 610 O O . THR A 1 80 ? -1.597 -10.341 -10.089 1.00 97.50 80 THR A O 1
ATOM 613 N N . GLY A 1 81 ? 0.000 -9.223 -8.979 1.00 96.44 81 GLY A N 1
ATOM 614 C CA . GLY A 1 81 ? -0.835 -8.114 -8.547 1.00 96.44 81 GLY A CA 1
ATOM 615 C C . GLY A 1 81 ? -1.864 -8.478 -7.477 1.00 96.44 81 GLY A C 1
ATOM 616 O O . GLY A 1 81 ? -2.788 -7.689 -7.241 1.00 96.44 81 GLY A O 1
ATOM 617 N N . VAL A 1 82 ? -1.734 -9.658 -6.856 1.00 98.44 82 VAL A N 1
ATOM 618 C CA . VAL A 1 82 ? -2.532 -10.068 -5.693 1.00 98.44 82 VAL A CA 1
ATOM 619 C C . VAL A 1 82 ? -2.206 -9.141 -4.530 1.00 98.44 82 VAL A C 1
ATOM 621 O O . VAL A 1 82 ? -1.050 -8.779 -4.312 1.00 98.44 82 VAL A O 1
ATOM 624 N N . THR A 1 83 ? -3.241 -8.710 -3.816 1.00 98.50 83 THR A N 1
ATOM 625 C CA . THR A 1 83 ? -3.127 -7.745 -2.722 1.00 98.50 83 THR A CA 1
ATOM 626 C C . THR A 1 83 ? -3.861 -8.266 -1.498 1.00 98.50 83 THR A C 1
ATOM 628 O O . THR A 1 83 ? -4.975 -8.770 -1.620 1.00 98.50 83 THR A O 1
ATOM 631 N N . GLU A 1 84 ? -3.244 -8.127 -0.330 1.00 98.62 84 GLU A N 1
ATOM 632 C CA . GLU A 1 84 ? -3.762 -8.597 0.956 1.00 98.62 84 GLU A CA 1
ATOM 633 C C . GLU A 1 84 ? -3.553 -7.530 2.038 1.00 98.62 84 GLU A C 1
ATOM 635 O O . GLU A 1 84 ? -2.657 -6.692 1.925 1.00 98.62 84 GLU A O 1
ATOM 640 N N . LEU A 1 85 ? -4.357 -7.568 3.104 1.00 98.31 85 LEU A N 1
ATOM 641 C CA . LEU A 1 85 ? -4.157 -6.768 4.315 1.00 98.31 85 LEU A CA 1
ATOM 642 C C . LEU A 1 85 ? -3.767 -7.689 5.470 1.00 98.31 85 LEU A C 1
ATOM 644 O O . LEU A 1 85 ? -4.345 -8.764 5.634 1.00 98.31 85 LEU A O 1
ATOM 648 N N . THR A 1 86 ? -2.823 -7.257 6.300 1.00 98.31 86 THR A N 1
ATOM 649 C CA . THR A 1 86 ? -2.586 -7.907 7.592 1.00 98.31 86 THR A CA 1
ATOM 650 C C . THR A 1 86 ? -3.749 -7.648 8.547 1.00 98.31 86 THR A C 1
ATOM 652 O O . THR A 1 86 ? -4.568 -6.749 8.344 1.00 98.31 86 THR A O 1
ATOM 655 N N . THR A 1 87 ? -3.775 -8.379 9.659 1.00 96.19 87 THR A N 1
ATOM 656 C CA . THR A 1 87 ? -4.522 -7.930 10.836 1.00 96.19 87 THR A CA 1
ATOM 657 C C . THR A 1 87 ? -3.929 -6.624 11.384 1.00 96.19 87 THR A C 1
ATOM 659 O O . THR A 1 87 ? -2.768 -6.308 11.079 1.00 96.19 87 THR A O 1
ATOM 662 N N . PRO A 1 88 ? -4.693 -5.862 12.188 1.00 95.69 88 PRO A N 1
ATOM 663 C CA . PRO A 1 88 ? -4.164 -4.702 12.895 1.00 95.69 88 PRO A CA 1
ATOM 664 C C . PRO A 1 88 ? -2.948 -5.046 13.762 1.00 95.69 88 PRO A C 1
ATOM 666 O O . PRO A 1 88 ? -2.864 -6.151 14.298 1.00 95.69 88 PRO A O 1
ATOM 669 N N . PHE A 1 89 ? -2.012 -4.103 13.879 1.00 92.75 89 PHE A N 1
ATOM 670 C CA . PHE A 1 89 ? -0.930 -4.164 14.865 1.00 92.75 89 PHE A CA 1
ATOM 671 C C . PHE A 1 89 ? -1.462 -3.877 16.279 1.00 92.75 89 PHE A C 1
ATOM 673 O O . PHE A 1 89 ? -2.312 -2.996 16.429 1.00 92.75 89 PHE A O 1
ATOM 680 N N . ASP A 1 90 ? -0.926 -4.588 17.276 1.00 85.00 90 ASP A N 1
ATOM 681 C CA . ASP A 1 90 ? -1.170 -4.371 18.715 1.00 85.00 90 ASP A CA 1
ATOM 682 C C . ASP A 1 90 ? -0.327 -3.219 19.298 1.00 85.00 90 ASP A C 1
ATOM 684 O O . ASP A 1 90 ? 0.834 -3.033 18.851 1.00 85.00 90 ASP A O 1
#

Nearest PDB structures (foldseek):
  5o7l-assembly1_B  TM=4.570E-01  e=5.103E-01  Dioscoreophyllum cumminsii
  1mol-assembly2_B  TM=4.610E-01  e=1.142E+00  Dioscoreophyllum cumminsii
  8jz1-assembly1_B  TM=4.927E-01  e=1.281E+00  Dioscoreophyllum cumminsii
  1iv9-assembly2_B  TM=4.676E-01  e=1.613E+00  Dioscoreophyllum cumminsii
  5lc6-assembly1_A  TM=4.879E-01  e=3.407E+00  Dioscoreophyllum cumminsii

Solvent-accessible surface area (backbone atoms only — not comparable to full-atom values): 5488 Å² total; per-residue (Å²): 120,83,70,63,65,66,66,64,63,74,68,66,70,81,81,71,75,80,49,73,65,60,42,51,52,50,45,53,51,49,54,52,55,52,53,70,75,47,64,88,88,61,57,60,50,77,49,64,46,82,68,55,51,99,60,34,36,39,24,48,33,43,35,64,46,98,93,46,78,43,40,29,43,28,43,31,36,71,89,79,67,50,69,49,71,53,73,66,68,133

pLDDT: mean 87.89, std 15.88, range [51.69, 98.75]

Secondary structure (DSSP, 8-state):
-TTHHHHGGGG-----PPPHHHHHHHHHHHHHHHHHTSPTT--EEEEE-SS--SSEEEEEEEEEETTEEEEEEEEEETTT--EEEPPPP-